Protein AF-A0A967X349-F1 (afdb_monomer)

Solvent-accessible surface area (backbone atoms only — not comparable to full-atom values): 4367 Å² total; per-residue (Å²): 138,90,82,90,79,50,56,75,80,47,66,103,58,63,66,47,72,31,65,55,43,79,43,76,79,59,43,34,94,84,32,45,52,72,29,51,55,50,54,50,44,30,23,27,93,92,41,48,80,48,72,42,60,50,69,70,34,30,71,73,53,47,36,52,62,50,55,55,65,75,75,110

Foldseek 3Di:
DDDDDQLQVADPAAFQQALEDEEEPPDFDRRALVSVVRRNRNHHVVGYYYYDYDPVRCVPRCVVVSVVVVVD

Secondary structure (DSSP, 8-state):
------TTT--SS-TT-EEEEEEEEEETTTB-TTHHHHHHHTEEEEEEEEEEE-HHHHHHTTHHHHHHHH--

Mean predicted aligned error: 2.75 Å

Structure (mmCIF, N/CA/C/O backbone):
data_AF-A0A967X349-F1
#
_entry.id   AF-A0A967X349-F1
#
loop_
_atom_site.group_PDB
_atom_site.id
_atom_site.type_symbol
_atom_site.label_atom_id
_atom_site.label_alt_id
_atom_site.label_comp_id
_atom_site.label_asym_id
_atom_site.label_entity_id
_atom_site.label_seq_id
_atom_site.pdbx_PDB_ins_code
_atom_site.Cartn_x
_atom_site.Cartn_y
_atom_site.Cartn_z
_atom_site.occupancy
_atom_site.B_iso_or_equiv
_atom_site.auth_seq_id
_atom_site.auth_comp_id
_atom_site.auth_asym_id
_atom_site.auth_atom_id
_atom_site.pdbx_PDB_model_num
ATOM 1 N N . LYS A 1 1 ? -1.833 14.003 17.713 1.00 69.12 1 LYS A N 1
ATOM 2 C CA . LYS A 1 1 ? -0.386 13.883 18.029 1.00 69.12 1 LYS A CA 1
ATOM 3 C C . LYS A 1 1 ? 0.328 13.465 16.750 1.00 69.12 1 LYS A C 1
ATOM 5 O O . LYS A 1 1 ? -0.248 12.662 16.032 1.00 69.12 1 LYS A O 1
ATOM 10 N N . LEU A 1 2 ? 1.503 14.019 16.455 1.00 86.12 2 LEU A N 1
ATOM 11 C CA . LEU A 1 2 ? 2.325 13.604 15.314 1.00 86.12 2 LEU A CA 1
ATOM 12 C C . LEU A 1 2 ? 3.259 12.465 15.751 1.00 86.12 2 LEU A C 1
ATOM 14 O O . LEU A 1 2 ? 3.783 12.510 16.866 1.00 86.12 2 LEU A O 1
ATOM 18 N N . ALA A 1 3 ? 3.445 11.469 14.891 1.00 90.75 3 ALA A N 1
ATOM 19 C CA . ALA A 1 3 ? 4.406 10.387 15.065 1.00 90.75 3 ALA A CA 1
ATOM 20 C C . ALA A 1 3 ? 5.256 10.269 13.795 1.00 90.75 3 ALA A C 1
ATOM 22 O O . ALA A 1 3 ? 4.772 10.555 12.701 1.00 90.75 3 ALA A O 1
ATOM 23 N N . ILE A 1 4 ? 6.518 9.879 13.958 1.00 94.75 4 ILE A N 1
ATOM 24 C CA . ILE A 1 4 ? 7.433 9.583 12.854 1.00 94.75 4 ILE A CA 1
ATOM 25 C C . ILE A 1 4 ? 7.496 8.063 12.741 1.00 94.75 4 ILE A C 1
ATOM 27 O O . ILE A 1 4 ? 7.711 7.397 13.750 1.00 94.75 4 ILE A O 1
ATOM 31 N N . ALA A 1 5 ? 7.294 7.529 11.540 1.00 93.88 5 ALA A N 1
ATOM 32 C CA . ALA A 1 5 ? 7.314 6.096 11.279 1.00 93.88 5 ALA A CA 1
ATOM 33 C C . ALA A 1 5 ? 7.731 5.809 9.828 1.00 93.88 5 ALA A C 1
ATOM 35 O O . ALA A 1 5 ? 7.624 6.688 8.969 1.00 93.88 5 ALA A O 1
ATOM 36 N N . ASP A 1 6 ? 8.179 4.581 9.565 1.00 95.38 6 ASP A N 1
ATOM 37 C CA . ASP A 1 6 ? 8.465 4.066 8.223 1.00 95.38 6 ASP A CA 1
ATOM 38 C C . ASP A 1 6 ? 7.391 3.051 7.827 1.00 95.38 6 ASP A C 1
ATOM 40 O O . ASP A 1 6 ? 7.302 1.96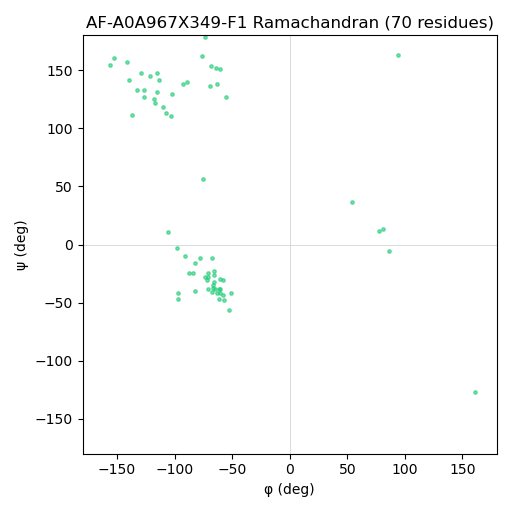3 8.390 1.00 95.38 6 ASP A O 1
ATOM 44 N N . LEU A 1 7 ? 6.581 3.398 6.830 1.00 95.31 7 LEU A N 1
ATOM 45 C CA . LEU A 1 7 ? 5.482 2.546 6.387 1.00 95.31 7 LEU A CA 1
ATOM 46 C C . LEU A 1 7 ? 5.967 1.222 5.774 1.00 95.31 7 LEU A C 1
ATOM 48 O O . LEU A 1 7 ? 5.241 0.234 5.827 1.00 95.31 7 LEU A O 1
ATOM 52 N N . ASN A 1 8 ? 7.185 1.175 5.221 1.00 96.38 8 ASN A N 1
ATOM 53 C CA . ASN A 1 8 ? 7.741 -0.071 4.687 1.00 96.38 8 ASN A CA 1
ATOM 54 C C . ASN A 1 8 ? 8.116 -1.061 5.799 1.00 96.38 8 ASN A C 1
ATOM 56 O O . ASN A 1 8 ? 8.126 -2.267 5.561 1.00 96.38 8 ASN A O 1
ATOM 60 N N . ALA A 1 9 ? 8.445 -0.557 6.992 1.00 96.94 9 ALA A N 1
ATOM 61 C CA . ALA A 1 9 ? 8.835 -1.361 8.148 1.00 96.94 9 ALA A CA 1
ATOM 62 C C . ALA A 1 9 ? 7.646 -1.749 9.044 1.00 96.94 9 ALA A C 1
ATOM 64 O O . ALA A 1 9 ? 7.799 -2.580 9.939 1.00 96.94 9 ALA A O 1
ATOM 65 N N . GLY A 1 10 ? 6.472 -1.161 8.804 1.00 95.56 10 GLY A N 1
ATOM 66 C CA . GLY A 1 10 ? 5.312 -1.290 9.676 1.00 95.56 10 GLY A CA 1
ATOM 67 C C . GLY A 1 10 ? 5.206 -0.154 10.697 1.00 95.56 10 GLY A C 1
ATOM 68 O O . GLY A 1 10 ? 6.149 0.593 10.958 1.00 95.56 10 GLY A O 1
ATOM 69 N N . LEU A 1 11 ? 4.021 -0.013 11.279 1.00 95.94 11 LEU A N 1
ATOM 70 C CA . LEU A 1 11 ? 3.672 1.024 12.239 1.00 95.94 11 LEU A CA 1
ATOM 71 C C . LEU A 1 11 ? 3.411 0.400 13.610 1.00 95.94 11 LEU A C 1
ATOM 73 O O . LEU A 1 11 ? 2.737 -0.624 13.729 1.00 95.94 11 LEU A O 1
ATOM 77 N N . GLU A 1 12 ? 3.848 1.080 14.670 1.00 95.94 12 GLU A N 1
ATOM 78 C CA . GLU A 1 12 ? 3.502 0.755 16.063 1.00 95.94 12 GLU A CA 1
ATOM 79 C C . GLU A 1 12 ? 2.059 1.183 16.390 1.00 95.94 12 GLU A C 1
ATOM 81 O O . GLU A 1 12 ? 1.786 1.991 17.279 1.00 95.94 12 GLU A O 1
ATOM 86 N N . ILE A 1 13 ? 1.116 0.682 15.598 1.00 95.88 13 ILE A N 1
ATOM 87 C CA . ILE A 1 13 ? -0.311 0.975 15.664 1.00 95.88 13 ILE A CA 1
ATOM 88 C C . ILE A 1 13 ? -1.043 -0.361 15.604 1.00 95.88 13 ILE A C 1
ATOM 90 O O . ILE A 1 13 ? -0.741 -1.213 14.767 1.00 95.88 13 ILE A O 1
ATOM 94 N N . GLU A 1 14 ? -2.011 -0.560 16.491 1.00 97.31 14 GLU A N 1
ATOM 95 C CA . GLU A 1 14 ? -2.870 -1.744 16.467 1.00 97.31 14 GLU A CA 1
ATOM 96 C C . GLU A 1 14 ? -3.660 -1.836 15.153 1.00 97.31 14 GLU A C 1
ATOM 98 O O . GLU A 1 14 ? -3.975 -0.831 14.513 1.00 97.31 14 GLU A O 1
ATOM 103 N N . SER A 1 15 ? -3.980 -3.060 14.741 1.00 98.12 15 SER A N 1
ATOM 104 C CA . SER A 1 15 ? -4.831 -3.275 13.571 1.00 98.12 15 SER A CA 1
ATOM 105 C C . SER A 1 15 ? -6.240 -2.723 13.813 1.00 98.12 15 SER A C 1
ATOM 107 O O . SER A 1 15 ? -6.703 -2.706 14.953 1.00 98.12 15 SER A O 1
ATOM 109 N N . ALA A 1 16 ? -6.933 -2.313 12.748 1.00 98.12 16 ALA A N 1
ATOM 110 C CA . ALA A 1 16 ? -8.312 -1.816 12.805 1.00 98.12 16 ALA A CA 1
ATOM 111 C C . ALA A 1 16 ? -8.542 -0.659 13.804 1.00 98.12 16 ALA A C 1
ATOM 113 O O . ALA A 1 16 ? -9.575 -0.581 14.465 1.00 98.12 16 ALA A O 1
ATOM 114 N N . ARG A 1 17 ? -7.563 0.241 13.940 1.00 97.69 17 ARG A N 1
ATOM 115 C CA . ARG A 1 17 ? -7.610 1.362 14.888 1.00 97.69 17 ARG A CA 1
ATOM 116 C C . ARG A 1 17 ? -8.284 2.612 14.324 1.00 97.69 17 ARG A C 1
ATOM 118 O O . ARG A 1 17 ? -8.747 3.452 15.099 1.00 97.69 17 ARG A O 1
ATOM 125 N N . TYR A 1 18 ? -8.293 2.767 13.003 1.00 97.62 18 TYR A N 1
ATOM 126 C CA . TYR A 1 18 ? -8.795 3.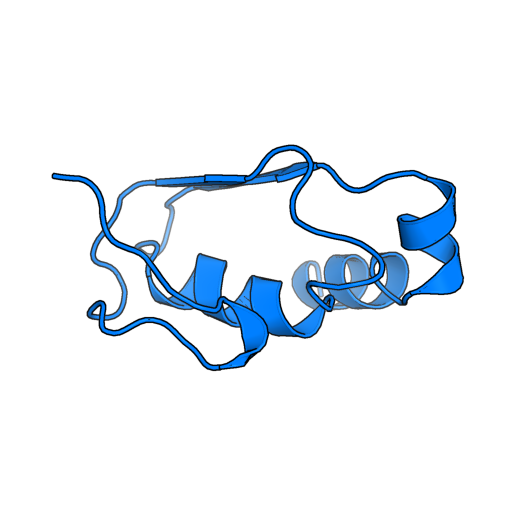959 12.327 1.00 97.62 18 TYR A CA 1
ATOM 127 C C . TYR A 1 18 ? -9.932 3.632 11.361 1.00 97.62 18 TYR A C 1
ATOM 129 O O . TYR A 1 18 ? -9.893 2.629 10.660 1.00 97.62 18 TYR A O 1
ATOM 137 N N . ALA A 1 19 ? -10.894 4.549 11.245 1.00 98.31 19 ALA A N 1
ATOM 138 C CA . ALA A 1 19 ? -11.942 4.473 10.226 1.00 98.31 19 ALA A CA 1
ATOM 139 C C . ALA A 1 19 ? -11.413 4.759 8.805 1.00 98.31 19 ALA A C 1
ATOM 141 O O . ALA A 1 19 ? -12.008 4.337 7.814 1.00 98.31 19 ALA A O 1
ATOM 142 N N . ALA A 1 20 ? -10.301 5.497 8.682 1.00 97.94 20 ALA A N 1
ATOM 143 C CA . ALA A 1 20 ? -9.678 5.777 7.395 1.00 97.94 20 ALA A CA 1
ATOM 144 C C . ALA A 1 20 ? -8.180 6.102 7.498 1.00 97.94 20 ALA A C 1
ATOM 146 O O . ALA A 1 20 ? -7.720 6.641 8.507 1.00 97.94 20 ALA A O 1
ATOM 147 N N . ALA A 1 21 ? -7.450 5.852 6.409 1.00 97.19 21 ALA A N 1
ATOM 148 C CA . ALA A 1 21 ? -6.073 6.288 6.189 1.00 97.19 21 ALA A CA 1
ATOM 149 C C . ALA A 1 21 ? -5.968 7.050 4.857 1.00 97.19 21 ALA A C 1
ATOM 151 O O . ALA A 1 21 ? -6.482 6.599 3.832 1.00 97.19 21 ALA A O 1
ATOM 152 N N . VAL A 1 22 ? -5.297 8.207 4.869 1.00 97.19 22 VAL A N 1
ATOM 153 C CA . VAL A 1 22 ? -5.089 9.041 3.676 1.00 97.19 22 VAL A CA 1
ATOM 154 C C . VAL A 1 22 ? -3.606 9.344 3.504 1.00 97.19 22 VAL A C 1
ATOM 156 O O . VAL A 1 22 ? -2.970 9.840 4.432 1.00 97.19 22 VAL A O 1
ATOM 159 N N . SER A 1 23 ? -3.060 9.069 2.319 1.00 94.88 23 SER A N 1
ATOM 160 C CA . SER A 1 23 ? -1.638 9.265 2.018 1.00 94.88 23 SER A CA 1
ATOM 161 C C . SER A 1 23 ? -1.435 9.888 0.638 1.00 94.88 23 SER A C 1
ATOM 163 O O . SER A 1 23 ? -1.692 9.262 -0.386 1.00 94.88 23 SER A O 1
ATOM 165 N N . VAL A 1 24 ? -0.963 11.134 0.591 1.00 94.25 24 VAL A N 1
ATOM 166 C CA . VAL A 1 24 ? -0.779 11.874 -0.666 1.00 94.25 24 VAL A CA 1
ATOM 167 C C . VAL A 1 24 ? 0.699 12.193 -0.855 1.00 94.25 24 VAL A C 1
ATOM 169 O O . VAL A 1 24 ? 1.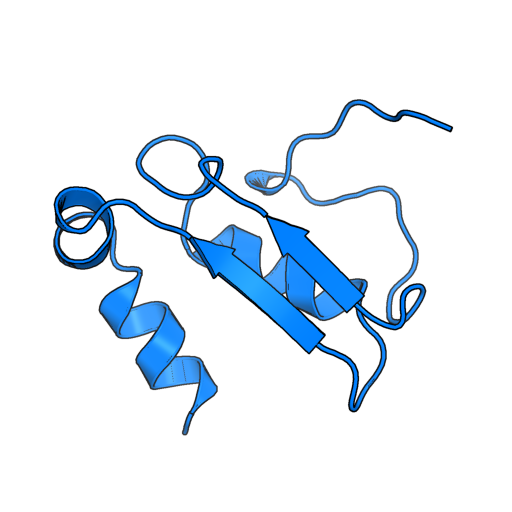301 12.854 -0.014 1.00 94.25 24 VAL A O 1
ATOM 172 N N . GLY A 1 25 ? 1.282 11.731 -1.964 1.00 90.06 25 GLY A N 1
ATOM 173 C CA . GLY A 1 25 ? 2.679 12.019 -2.320 1.00 90.06 25 GLY A CA 1
ATOM 174 C C . GLY A 1 25 ? 3.741 11.202 -1.570 1.00 90.06 25 GLY A C 1
ATOM 175 O O . GLY A 1 25 ? 4.919 11.531 -1.665 1.00 90.06 25 GLY A O 1
ATOM 176 N N . VAL A 1 26 ? 3.346 10.154 -0.839 1.00 91.31 26 VAL A N 1
ATOM 177 C CA . VAL A 1 26 ? 4.266 9.278 -0.085 1.00 91.31 26 VAL A CA 1
ATOM 178 C C . VAL A 1 26 ? 4.619 8.014 -0.876 1.00 91.31 26 VAL A C 1
ATOM 180 O O . VAL A 1 26 ? 5.789 7.648 -0.976 1.00 91.31 26 VAL A O 1
ATOM 183 N N . PHE A 1 27 ? 3.616 7.352 -1.458 1.00 93.88 27 PHE A N 1
ATOM 184 C CA . PHE A 1 27 ? 3.800 6.131 -2.242 1.00 93.88 27 PHE A CA 1
ATOM 185 C C . PHE A 1 27 ? 4.516 6.410 -3.570 1.00 93.88 27 PHE A C 1
ATOM 187 O O . PHE A 1 27 ? 4.195 7.369 -4.279 1.00 93.88 27 PHE A O 1
ATOM 194 N N . GLY A 1 28 ? 5.483 5.559 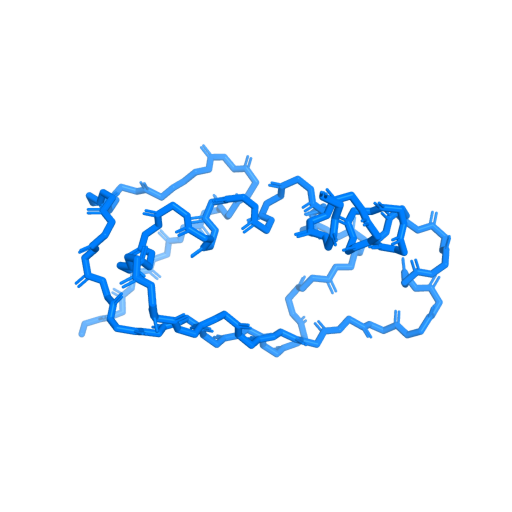-3.925 1.00 93.06 28 GLY A N 1
ATOM 195 C CA . GLY A 1 28 ? 6.268 5.711 -5.148 1.00 93.06 28 GLY A CA 1
ATOM 196 C C . GLY A 1 28 ? 7.577 4.924 -5.106 1.00 93.06 28 GLY A C 1
ATOM 197 O O . GLY A 1 28 ? 7.576 3.727 -4.851 1.00 93.06 28 GLY A O 1
ATOM 198 N N . GLN A 1 29 ? 8.705 5.595 -5.361 1.00 89.00 29 GLN A N 1
ATOM 199 C CA . GLN A 1 29 ? 10.027 4.948 -5.376 1.00 89.00 29 GLN A CA 1
ATOM 200 C C . GLN A 1 29 ? 10.554 4.582 -3.980 1.00 89.00 29 GLN A C 1
ATOM 202 O O . GLN A 1 29 ? 11.341 3.650 -3.860 1.00 89.00 29 GLN A O 1
ATOM 207 N N . HIS A 1 30 ? 10.158 5.318 -2.937 1.00 91.62 30 HIS A N 1
ATOM 208 C CA . HIS A 1 30 ? 10.669 5.114 -1.574 1.00 91.62 30 HIS A CA 1
ATOM 209 C C . HIS A 1 30 ? 9.751 4.247 -0.720 1.00 91.62 30 HIS A C 1
ATOM 211 O O . HIS A 1 30 ? 10.214 3.387 0.023 1.00 91.62 30 HIS A O 1
ATOM 217 N N . VAL A 1 31 ? 8.445 4.478 -0.823 1.00 95.12 31 VAL A N 1
ATOM 218 C CA . VAL A 1 31 ? 7.440 3.674 -0.135 1.00 95.12 31 VAL A CA 1
ATOM 219 C C . VAL A 1 31 ? 6.826 2.737 -1.155 1.00 95.12 31 VAL A C 1
ATOM 221 O O . VAL A 1 31 ? 6.157 3.192 -2.085 1.00 95.12 31 VAL A O 1
ATOM 224 N N . ALA A 1 32 ? 7.124 1.450 -1.000 1.00 94.81 32 ALA A N 1
ATOM 225 C CA . ALA A 1 32 ? 6.811 0.404 -1.961 1.00 94.81 32 ALA A CA 1
ATOM 226 C C . ALA A 1 32 ? 5.319 0.013 -1.920 1.00 94.81 32 ALA A C 1
ATOM 228 O O . ALA A 1 32 ? 4.650 0.245 -0.911 1.00 94.81 32 ALA A O 1
ATOM 229 N N . PRO A 1 33 ? 4.782 -0.654 -2.961 1.00 96.25 33 PRO A N 1
ATOM 230 C CA . PRO A 1 33 ? 3.381 -1.085 -2.974 1.00 96.25 33 PRO A CA 1
ATOM 231 C C . PRO A 1 33 ? 2.993 -2.003 -1.810 1.00 96.25 33 PRO A C 1
ATOM 233 O O . PRO A 1 33 ? 1.851 -1.977 -1.362 1.00 96.25 33 PRO A O 1
ATOM 236 N N . ALA A 1 34 ? 3.935 -2.800 -1.295 1.00 95.88 34 ALA A N 1
ATOM 237 C CA . ALA A 1 34 ? 3.704 -3.670 -0.140 1.00 95.88 34 ALA A CA 1
ATOM 238 C C . ALA A 1 34 ? 3.307 -2.882 1.122 1.00 95.88 34 ALA A C 1
ATOM 240 O O . ALA A 1 34 ? 2.512 -3.358 1.922 1.00 95.88 34 ALA A O 1
ATOM 241 N N . ALA A 1 35 ? 3.772 -1.638 1.264 1.00 96.50 35 ALA A N 1
ATOM 242 C CA . ALA A 1 35 ? 3.428 -0.770 2.387 1.00 96.50 35 ALA A CA 1
ATOM 243 C C . ALA A 1 35 ? 1.939 -0.346 2.394 1.00 96.50 35 ALA A C 1
ATOM 245 O O . ALA A 1 35 ? 1.430 0.172 3.391 1.00 96.50 35 ALA A O 1
ATOM 246 N N . LEU A 1 36 ? 1.203 -0.586 1.299 1.00 96.44 36 LEU A N 1
ATOM 247 C CA . LEU A 1 36 ? -0.248 -0.404 1.271 1.00 96.44 36 LEU A CA 1
ATOM 248 C C . LEU A 1 36 ? -0.956 -1.394 2.208 1.00 96.44 36 LEU A C 1
ATOM 250 O O . LEU A 1 36 ? -1.951 -1.021 2.827 1.00 96.44 36 LEU A O 1
ATOM 254 N N . ASP A 1 37 ? -0.409 -2.602 2.384 1.00 96.62 37 ASP A N 1
ATOM 255 C CA . ASP A 1 37 ? -0.952 -3.593 3.322 1.00 96.62 37 ASP A CA 1
ATOM 256 C C . ASP A 1 37 ? -0.929 -3.071 4.752 1.00 96.62 37 ASP A C 1
ATOM 258 O O . ASP A 1 37 ? -1.884 -3.254 5.501 1.00 96.62 37 ASP A O 1
ATOM 262 N N . GLU A 1 38 ? 0.125 -2.343 5.110 1.00 97.50 38 GLU A N 1
ATOM 263 C CA . GLU A 1 38 ? 0.239 -1.728 6.424 1.00 97.50 38 GLU A CA 1
ATOM 264 C C . GLU A 1 38 ? -0.800 -0.618 6.632 1.00 97.50 38 GLU A C 1
ATOM 266 O O . GLU A 1 38 ? -1.394 -0.504 7.705 1.00 97.50 38 GLU A O 1
ATOM 271 N N . SER A 1 39 ? -1.088 0.157 5.582 1.00 96.62 39 SER A N 1
ATOM 272 C CA . SER A 1 39 ? -2.164 1.157 5.616 1.00 96.62 39 SER A CA 1
ATOM 273 C C . SER A 1 39 ? -3.538 0.505 5.775 1.00 96.62 39 SER A C 1
ATOM 275 O O . SER A 1 39 ? -4.382 1.028 6.496 1.00 96.62 39 SER A O 1
ATOM 277 N N . MET A 1 40 ? -3.765 -0.643 5.133 1.00 96.81 40 MET A N 1
ATOM 278 C CA . MET A 1 40 ? -5.005 -1.410 5.275 1.00 96.81 40 MET A CA 1
ATOM 279 C C . MET A 1 40 ? -5.115 -2.075 6.648 1.00 96.81 40 MET A C 1
ATOM 281 O O . MET A 1 40 ? -6.195 -2.086 7.227 1.00 96.81 40 MET A O 1
ATOM 285 N N . ARG A 1 41 ? -4.008 -2.586 7.202 1.00 98.06 41 ARG A N 1
ATOM 286 C CA . ARG A 1 41 ? -3.974 -3.272 8.501 1.00 98.06 41 ARG A CA 1
ATOM 287 C C . ARG A 1 41 ? -4.497 -2.387 9.629 1.00 98.06 41 ARG A C 1
ATOM 289 O O . ARG A 1 41 ? -5.242 -2.862 10.485 1.00 98.06 41 ARG A O 1
ATOM 296 N N . ILE A 1 42 ? -4.101 -1.115 9.649 1.00 97.88 42 ILE A N 1
ATOM 297 C CA . ILE A 1 42 ? -4.504 -0.163 10.694 1.00 97.88 42 ILE A CA 1
ATOM 298 C C . ILE A 1 42 ? -5.927 0.382 10.502 1.00 97.88 42 ILE A C 1
ATOM 300 O O . ILE A 1 42 ? -6.452 1.021 11.417 1.00 97.88 42 ILE A O 1
ATOM 304 N N . VAL A 1 43 ? -6.543 0.157 9.338 1.00 98.38 43 VAL A N 1
ATOM 305 C CA . VAL A 1 43 ? -7.911 0.589 9.030 1.00 98.38 43 VAL A CA 1
ATOM 306 C C . VAL A 1 43 ? -8.896 -0.528 9.366 1.00 98.38 43 VAL A C 1
ATOM 308 O O . VAL A 1 43 ? -8.626 -1.708 9.158 1.00 98.38 43 VAL A O 1
ATOM 311 N N . GLU A 1 44 ? -10.030 -0.170 9.961 1.00 98.31 44 GLU A N 1
ATOM 312 C CA . GLU A 1 44 ? -11.067 -1.135 10.332 1.00 98.31 44 GLU A CA 1
ATOM 313 C C . GLU A 1 44 ? -11.760 -1.755 9.103 1.00 98.31 44 GLU A C 1
ATOM 315 O O . GLU A 1 44 ? -11.827 -1.122 8.045 1.00 98.31 44 GLU A O 1
ATOM 320 N N . PRO A 1 45 ? -12.313 -2.980 9.206 1.00 97.00 45 PRO A N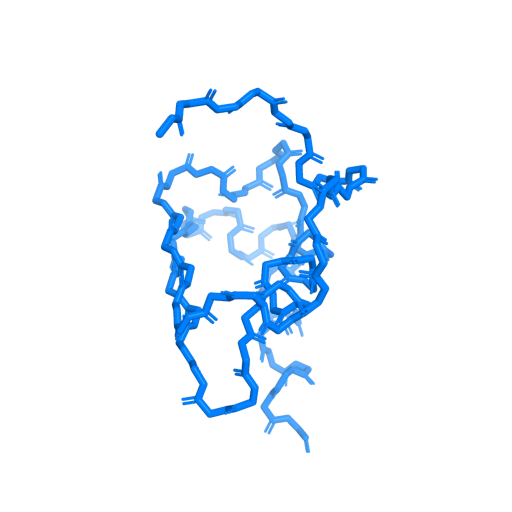 1
ATOM 321 C CA . PRO A 1 45 ? -13.123 -3.552 8.135 1.00 97.00 45 PRO A CA 1
ATOM 322 C C . PRO A 1 45 ? -14.284 -2.624 7.748 1.00 97.00 45 PRO A C 1
ATOM 324 O O . PRO A 1 45 ? -15.065 -2.210 8.599 1.00 97.00 45 PRO A O 1
ATO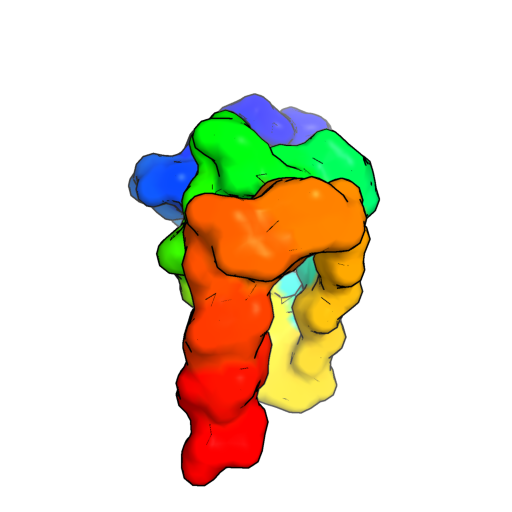M 327 N N . GLY A 1 46 ? -14.406 -2.311 6.456 1.00 96.50 46 GLY A N 1
ATOM 328 C CA . GLY A 1 46 ? -15.381 -1.337 5.944 1.00 96.50 46 GLY A CA 1
ATOM 329 C C . GLY A 1 46 ? -14.906 0.1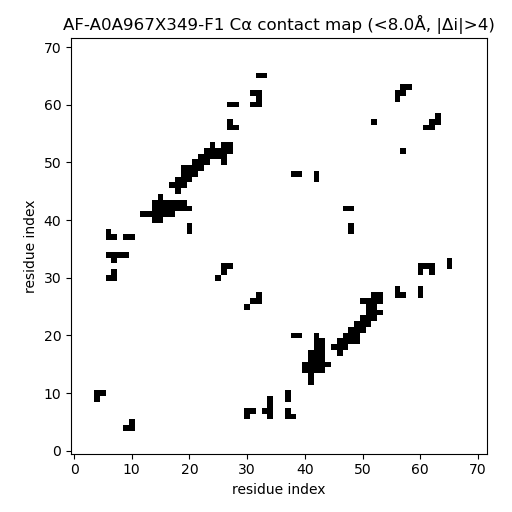23 5.970 1.00 96.50 46 GLY A C 1
ATOM 330 O O . GLY A 1 46 ? -15.598 0.985 5.430 1.00 96.50 46 GLY A O 1
ATOM 331 N N . GLY A 1 47 ? -13.733 0.400 6.546 1.00 97.62 47 GLY A N 1
ATOM 332 C CA . GLY A 1 47 ? -13.072 1.700 6.489 1.00 97.62 47 GLY A CA 1
ATOM 333 C C . GLY A 1 47 ? -12.444 2.008 5.124 1.00 97.62 47 GLY A C 1
ATOM 334 O O . GLY A 1 47 ? -12.485 1.203 4.190 1.00 97.62 47 GLY A O 1
ATOM 335 N N . LEU A 1 48 ? -11.850 3.199 4.997 1.00 97.88 48 LEU A N 1
ATOM 336 C CA . LEU A 1 48 ? -11.329 3.710 3.721 1.00 97.88 48 LEU A CA 1
ATOM 337 C C . LEU A 1 48 ? -9.809 3.892 3.726 1.00 97.88 48 LEU A C 1
ATOM 339 O O . LEU A 1 48 ? -9.255 4.582 4.578 1.00 97.88 48 LEU A O 1
ATOM 343 N N . VAL A 1 49 ? -9.139 3.374 2.697 1.00 97.12 49 VAL A N 1
ATOM 344 C CA . VAL A 1 49 ? -7.751 3.733 2.375 1.00 97.12 49 VAL A CA 1
ATOM 345 C C . VAL A 1 49 ? -7.755 4.552 1.090 1.00 97.12 49 VAL A C 1
ATOM 347 O O . VAL A 1 49 ? -8.168 4.069 0.038 1.00 97.12 49 VAL A O 1
ATOM 350 N N . CYS A 1 50 ? -7.299 5.800 1.170 1.00 97.00 50 CYS A N 1
ATOM 351 C CA . CYS A 1 50 ? -7.149 6.688 0.021 1.00 97.00 50 CYS A CA 1
ATOM 352 C C . CYS A 1 50 ? -5.678 7.062 -0.136 1.00 97.00 50 CYS A C 1
ATOM 354 O O . CYS A 1 50 ? -5.055 7.572 0.795 1.00 97.00 50 CYS A O 1
ATOM 356 N N . PHE A 1 51 ? -5.104 6.830 -1.311 1.00 96.38 51 PHE A N 1
ATOM 357 C CA . PHE A 1 51 ? -3.722 7.203 -1.562 1.00 96.38 51 PHE A CA 1
ATOM 358 C C . PHE A 1 51 ? -3.518 7.745 -2.969 1.00 96.38 51 PHE A C 1
ATOM 360 O O . PHE A 1 51 ? -4.293 7.455 -3.879 1.00 96.38 51 PHE A O 1
ATOM 367 N N . SER A 1 52 ? -2.458 8.531 -3.145 1.00 95.75 52 SER A N 1
ATOM 368 C CA . SER A 1 52 ? -1.972 8.924 -4.463 1.00 95.75 52 SER A CA 1
ATOM 369 C C . SER A 1 52 ? -0.579 8.366 -4.717 1.00 95.75 52 SER A C 1
ATOM 371 O O . SER A 1 52 ? 0.245 8.234 -3.811 1.00 95.75 52 SER A O 1
ATOM 373 N N . VAL A 1 53 ? -0.316 8.056 -5.980 1.00 95.81 53 VAL A N 1
ATOM 374 C CA . VAL A 1 53 ? 0.988 7.638 -6.484 1.00 95.81 53 VAL A CA 1
ATOM 375 C C . VAL A 1 53 ? 1.202 8.306 -7.835 1.00 95.81 53 VAL A C 1
ATOM 377 O O . VAL A 1 53 ? 0.262 8.488 -8.609 1.00 95.81 53 VAL A O 1
ATOM 380 N N . ASN A 1 54 ? 2.433 8.734 -8.104 1.00 93.56 54 ASN A N 1
ATOM 381 C CA . ASN A 1 54 ? 2.775 9.309 -9.400 1.00 93.56 54 ASN A CA 1
ATOM 382 C C . ASN A 1 54 ? 2.591 8.263 -10.511 1.00 93.56 54 ASN A C 1
ATOM 384 O O . ASN A 1 54 ? 3.035 7.132 -10.345 1.00 93.56 54 ASN A O 1
ATOM 388 N N . GLU A 1 55 ? 2.023 8.652 -11.653 1.00 94.00 55 GLU A N 1
ATOM 389 C CA . GLU A 1 55 ? 1.757 7.760 -12.795 1.00 94.00 55 GLU A CA 1
ATOM 390 C C . GLU A 1 55 ? 2.985 6.940 -13.224 1.00 94.00 55 GLU A C 1
ATOM 392 O O . GLU A 1 55 ? 2.891 5.731 -13.419 1.00 94.00 55 GLU A O 1
ATOM 397 N N . ARG A 1 56 ? 4.180 7.548 -13.259 1.00 92.44 56 ARG A N 1
ATOM 398 C CA . ARG A 1 56 ? 5.409 6.818 -13.614 1.00 92.44 56 ARG A CA 1
ATOM 399 C C . ARG A 1 56 ? 5.723 5.717 -12.609 1.00 92.44 56 ARG A C 1
ATOM 401 O O . ARG A 1 56 ? 6.123 4.627 -13.001 1.00 92.44 56 ARG A O 1
ATOM 408 N N . ALA A 1 57 ? 5.557 6.000 -11.318 1.00 93.19 57 ALA A N 1
ATOM 409 C CA . ALA A 1 57 ? 5.746 5.000 -10.273 1.00 93.19 57 ALA A CA 1
ATOM 410 C C . ALA A 1 57 ? 4.610 3.969 -10.266 1.00 93.19 57 ALA A C 1
ATOM 412 O O . ALA A 1 57 ? 4.852 2.810 -9.939 1.00 93.19 57 ALA A O 1
ATOM 413 N N . PHE A 1 58 ? 3.396 4.363 -10.663 1.00 95.06 58 PHE A N 1
ATOM 414 C CA . PHE A 1 58 ? 2.255 3.460 -10.729 1.00 95.06 58 PHE A CA 1
ATOM 415 C C . PHE A 1 58 ? 2.541 2.263 -11.643 1.00 95.06 58 PHE A C 1
ATOM 417 O O . PHE A 1 58 ? 2.356 1.111 -11.238 1.00 95.06 58 PHE A O 1
ATOM 424 N N . ASP A 1 59 ? 3.076 2.548 -12.832 1.00 92.44 59 ASP A N 1
ATOM 425 C CA . ASP A 1 59 ? 3.423 1.524 -13.815 1.00 92.44 59 ASP A CA 1
ATOM 426 C C . ASP A 1 59 ? 4.797 0.882 -13.545 1.00 92.44 59 ASP A C 1
ATOM 428 O O . ASP A 1 59 ? 4.935 -0.335 -13.657 1.00 92.44 59 ASP A O 1
ATOM 432 N N . ALA A 1 60 ? 5.816 1.656 -13.147 1.00 93.62 60 ALA A N 1
ATOM 433 C CA . ALA A 1 60 ? 7.188 1.142 -13.023 1.00 93.62 60 ALA A CA 1
ATOM 434 C C . ALA A 1 60 ? 7.496 0.436 -11.692 1.00 93.62 60 ALA A C 1
ATOM 436 O O . ALA A 1 60 ? 8.416 -0.379 -11.634 1.00 93.62 60 ALA A O 1
ATOM 437 N N . CYS A 1 61 ? 6.773 0.750 -10.613 1.00 93.75 61 CYS A N 1
ATOM 438 C CA . CYS A 1 61 ? 7.079 0.250 -9.266 1.00 93.75 61 CYS A CA 1
ATOM 439 C C . CYS A 1 61 ? 6.105 -0.836 -8.785 1.00 93.75 61 CYS A C 1
ATOM 441 O O . CYS A 1 61 ? 6.132 -1.188 -7.612 1.00 93.75 61 CYS A O 1
ATOM 443 N N . GLY A 1 62 ? 5.248 -1.373 -9.663 1.00 94.69 62 GLY A N 1
ATOM 444 C CA . GLY A 1 62 ? 4.365 -2.502 -9.341 1.00 94.69 62 GLY A CA 1
ATOM 445 C C . GLY A 1 62 ? 3.084 -2.141 -8.579 1.00 94.69 62 GLY A C 1
ATOM 446 O O . GLY A 1 62 ? 2.396 -3.035 -8.086 1.00 94.69 62 GLY A O 1
ATOM 447 N N . PHE A 1 63 ? 2.721 -0.857 -8.492 1.00 95.75 63 PHE A N 1
ATOM 448 C CA . PHE A 1 63 ? 1.469 -0.440 -7.847 1.00 95.75 63 PHE A CA 1
ATOM 449 C C . PHE A 1 63 ? 0.233 -0.902 -8.613 1.00 95.75 63 PHE A C 1
ATOM 451 O O . PHE A 1 63 ? -0.749 -1.277 -7.977 1.00 95.75 63 PHE A O 1
ATOM 458 N N . ARG A 1 64 ? 0.288 -0.935 -9.951 1.00 95.50 64 ARG A N 1
ATOM 459 C CA . ARG A 1 64 ? -0.786 -1.504 -10.776 1.00 95.50 64 ARG A CA 1
ATOM 460 C C . ARG A 1 64 ? -1.134 -2.928 -10.340 1.00 95.50 64 ARG A C 1
ATOM 462 O O . ARG A 1 64 ? -2.263 -3.185 -9.940 1.00 95.50 64 ARG A O 1
ATOM 469 N N . ALA A 1 65 ? -0.135 -3.810 -10.325 1.00 95.81 65 ALA A N 1
ATOM 470 C CA . ALA A 1 65 ? -0.312 -5.200 -9.916 1.00 95.81 65 ALA A CA 1
ATOM 471 C C . ALA A 1 65 ? -0.812 -5.313 -8.467 1.00 95.81 65 ALA A C 1
ATOM 473 O O . ALA A 1 65 ? -1.669 -6.142 -8.170 1.00 95.81 65 ALA A O 1
ATOM 474 N N . LYS A 1 66 ? -0.315 -4.454 -7.563 1.00 96.19 66 LYS A N 1
ATOM 475 C CA . LYS A 1 66 ? -0.777 -4.425 -6.171 1.00 96.19 66 LYS A CA 1
ATOM 476 C C . LYS A 1 66 ? -2.265 -4.085 -6.060 1.00 96.19 66 LYS A C 1
ATOM 478 O O . LYS A 1 66 ? -2.969 -4.766 -5.326 1.00 96.19 66 LYS A O 1
ATOM 483 N N . VAL A 1 67 ? -2.738 -3.056 -6.764 1.00 94.88 67 VAL A N 1
ATOM 484 C CA . VAL A 1 67 ? -4.152 -2.637 -6.736 1.00 94.88 67 VAL A CA 1
ATOM 485 C C . VAL A 1 67 ? -5.057 -3.686 -7.383 1.00 94.88 67 VAL A C 1
ATOM 487 O O . VAL A 1 67 ? -6.118 -3.994 -6.843 1.00 94.88 67 VAL A O 1
ATOM 490 N N . GLU A 1 68 ? -4.629 -4.276 -8.500 1.00 95.31 68 GLU A N 1
ATOM 491 C CA . GLU A 1 68 ? -5.370 -5.352 -9.170 1.00 95.31 68 GLU A CA 1
ATOM 492 C C . GLU A 1 68 ? -5.540 -6.574 -8.252 1.00 95.31 68 GLU A C 1
ATOM 494 O O . GLU A 1 68 ? -6.642 -7.107 -8.145 1.00 95.31 68 GLU A O 1
ATOM 499 N N . ALA A 1 69 ? -4.496 -6.956 -7.508 1.00 95.62 69 ALA A N 1
ATOM 500 C CA . ALA A 1 69 ? -4.549 -8.066 -6.554 1.00 95.62 69 ALA A CA 1
ATOM 501 C C . ALA A 1 69 ? -5.485 -7.825 -5.352 1.00 95.62 69 ALA A C 1
ATOM 503 O O . ALA A 1 69 ? -5.923 -8.787 -4.733 1.00 95.62 69 ALA A O 1
ATOM 504 N N . LEU A 1 70 ? -5.788 -6.567 -5.010 1.00 90.88 70 LEU A N 1
ATOM 505 C CA . LEU A 1 70 ? -6.721 -6.221 -3.927 1.00 90.88 70 LEU A CA 1
ATOM 506 C C . LEU A 1 70 ? -8.192 -6.267 -4.358 1.00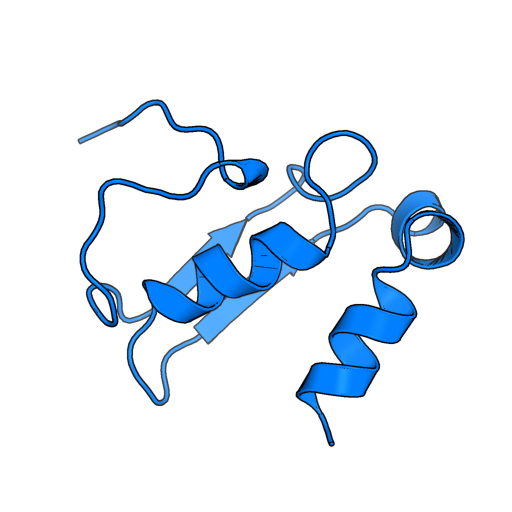 90.88 70 LEU A C 1
ATOM 508 O O . LEU A 1 70 ? -9.078 -6.234 -3.508 1.00 90.88 70 LEU A O 1
ATOM 512 N N . SER A 1 71 ? -8.448 -6.288 -5.665 1.00 78.69 71 SER A N 1
ATOM 513 C CA . SER A 1 71 ? -9.802 -6.297 -6.233 1.00 78.69 71 SER A CA 1
ATOM 514 C C . SER A 1 71 ? -10.280 -7.703 -6.616 1.00 78.69 71 SER A C 1
ATOM 516 O O . SER A 1 71 ? -11.403 -7.841 -7.102 1.00 78.69 71 SER A O 1
ATOM 518 N N . ALA A 1 72 ? -9.419 -8.713 -6.455 1.00 61.66 72 ALA A N 1
ATOM 519 C CA . ALA A 1 72 ? -9.679 -10.119 -6.757 1.00 61.66 72 ALA A CA 1
ATOM 520 C C . ALA A 1 72 ? -10.255 -10.855 -5.540 1.00 61.66 72 ALA A C 1
ATOM 522 O O . ALA A 1 72 ? -11.150 -11.702 -5.756 1.00 61.6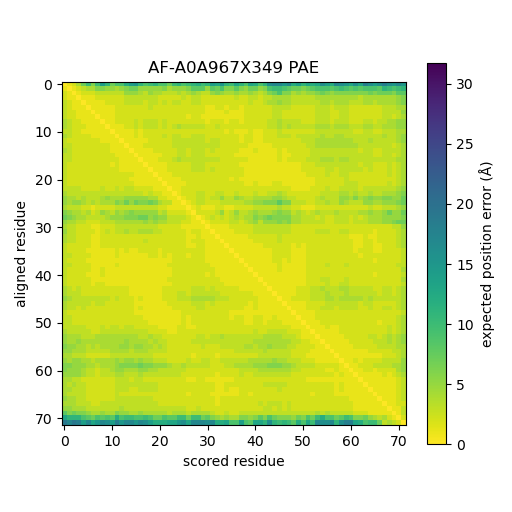6 72 ALA A O 1
#

Radius of gyration: 12.11 Å; Cα contacts (8 Å, |Δi|>4): 97; chains: 1; bounding box: 26×24×32 Å

Nearest PDB structures (foldseek):
  5es5-assembly1_A  TM=3.173E-01  e=1.326E+00  Brevibacillus parabrevis
  6mfz-assembly1_A  TM=3.421E-01  e=1.240E+00  Brevibacillus parabrevis
  5es9-assembly1_A  TM=3.197E-01  e=1.326E+00  Brevibacillus parabrevis
  5es9-assembly2_B  TM=3.087E-01  e=1.854E+00  Brevibacillus parabrevis
  6mfy-assembly1_A  TM=2.763E-01  e=2.425E+00  Brevibacillus parabrevis

Sequence (72 aa):
KLAIADLNAGLEIESARYAAAVSVGVFGQHVAPAALDESMRIVEPGGLVCFSVNERAFDACGFRAKVEALSA

pLDDT: mean 94.29, std 5.79, range [61.66, 98.38]